Protein AF-A0A973CQM6-F1 (afdb_monomer)

Structure (mmCIF, N/CA/C/O backbone):
data_AF-A0A973CQM6-F1
#
_entry.id   AF-A0A973CQM6-F1
#
loop_
_atom_site.group_PDB
_atom_site.id
_atom_site.type_symbol
_atom_site.label_atom_id
_atom_site.label_alt_id
_atom_site.label_comp_id
_atom_site.label_asym_id
_atom_site.label_entity_id
_atom_site.label_seq_id
_atom_site.pdbx_PDB_ins_code
_atom_site.Cartn_x
_atom_site.Cartn_y
_atom_site.Cartn_z
_atom_site.occupancy
_atom_site.B_iso_or_equiv
_atom_site.auth_seq_id
_atom_site.auth_comp_id
_atom_site.auth_asym_id
_atom_site.auth_atom_id
_atom_site.pdbx_PDB_model_num
ATOM 1 N N . MET A 1 1 ? 53.708 -6.508 -45.800 1.00 63.03 1 MET A N 1
ATOM 2 C CA . MET A 1 1 ? 52.534 -7.032 -45.066 1.00 63.03 1 MET A CA 1
ATOM 3 C C . MET A 1 1 ? 51.939 -5.902 -44.240 1.00 63.03 1 MET A C 1
ATOM 5 O O . MET A 1 1 ? 52.503 -5.554 -43.211 1.00 63.03 1 MET A O 1
ATOM 9 N N . ALA A 1 2 ? 50.870 -5.268 -44.721 1.00 62.50 2 ALA A N 1
ATOM 10 C CA . ALA A 1 2 ? 50.185 -4.214 -43.976 1.00 62.50 2 ALA A CA 1
ATOM 11 C C . ALA A 1 2 ? 49.278 -4.856 -42.915 1.00 62.50 2 ALA A C 1
ATOM 13 O O . ALA A 1 2 ? 48.431 -5.688 -43.243 1.00 62.50 2 ALA A O 1
ATOM 14 N N . LYS A 1 3 ? 49.477 -4.505 -41.640 1.00 67.31 3 LYS A N 1
ATOM 15 C CA . LYS A 1 3 ? 48.571 -4.900 -40.556 1.00 67.31 3 LYS A CA 1
ATOM 16 C C . LYS A 1 3 ? 47.253 -4.155 -40.760 1.00 67.31 3 LYS A C 1
ATOM 18 O O . LYS A 1 3 ? 47.208 -2.941 -40.595 1.00 67.31 3 LYS A O 1
ATOM 23 N N . LYS A 1 4 ? 46.199 -4.881 -41.137 1.00 69.94 4 LYS A N 1
ATOM 24 C CA . LYS A 1 4 ? 44.822 -4.376 -41.162 1.00 69.94 4 LYS A CA 1
ATOM 25 C C . LYS A 1 4 ? 44.478 -3.927 -39.735 1.00 69.94 4 LYS A C 1
ATOM 27 O O . LYS A 1 4 ? 44.428 -4.764 -38.833 1.00 69.94 4 LYS A O 1
ATOM 32 N N . GLY A 1 5 ? 44.348 -2.619 -39.516 1.00 71.94 5 GLY A N 1
ATOM 33 C CA . GLY A 1 5 ? 43.909 -2.073 -38.234 1.00 71.94 5 GLY A CA 1
ATOM 34 C C . GLY A 1 5 ? 42.510 -2.599 -37.934 1.00 71.94 5 GLY A C 1
ATOM 35 O O . GLY A 1 5 ? 41.630 -2.508 -38.784 1.00 71.94 5 GLY A O 1
ATOM 36 N N . LYS A 1 6 ? 42.319 -3.220 -36.767 1.00 72.25 6 LYS A N 1
ATOM 37 C CA . LYS A 1 6 ? 40.978 -3.551 -36.286 1.00 72.25 6 LYS A CA 1
ATOM 38 C C . LYS A 1 6 ? 40.288 -2.228 -35.974 1.00 72.25 6 LYS A C 1
ATOM 40 O O . LYS A 1 6 ? 40.696 -1.560 -35.031 1.00 72.25 6 LYS A O 1
ATOM 45 N N . GLU A 1 7 ? 39.283 -1.856 -36.757 1.00 69.75 7 GLU A N 1
ATOM 46 C CA . GLU A 1 7 ? 38.326 -0.839 -36.329 1.00 69.75 7 GLU A CA 1
ATOM 47 C C . GLU A 1 7 ? 37.657 -1.345 -35.049 1.00 69.75 7 GLU A C 1
ATOM 49 O O . GLU A 1 7 ? 36.943 -2.353 -35.051 1.00 69.75 7 GLU A O 1
ATOM 54 N N . GLU A 1 8 ? 37.957 -0.699 -33.925 1.00 69.00 8 GLU A N 1
ATOM 55 C CA . GLU A 1 8 ? 37.232 -0.939 -32.687 1.00 69.00 8 GLU A CA 1
ATOM 56 C C . GLU A 1 8 ? 35.796 -0.453 -32.877 1.00 69.00 8 GLU A C 1
ATOM 58 O O . GLU A 1 8 ? 35.560 0.734 -33.106 1.00 69.00 8 GLU A O 1
ATOM 63 N N . LYS A 1 9 ? 34.839 -1.385 -32.769 1.00 64.31 9 LYS A N 1
ATOM 64 C CA . LYS A 1 9 ? 33.399 -1.111 -32.700 1.00 64.31 9 LYS A CA 1
ATOM 65 C C . LYS A 1 9 ? 33.109 -0.253 -31.466 1.00 64.31 9 LYS A C 1
ATOM 67 O O . LYS A 1 9 ? 32.752 -0.763 -30.406 1.00 64.31 9 LYS A O 1
ATOM 72 N N . THR A 1 10 ? 33.315 1.047 -31.584 1.00 68.31 10 THR A N 1
ATOM 73 C CA . THR A 1 10 ? 33.100 2.013 -30.514 1.00 68.31 10 THR A CA 1
ATOM 74 C C . THR A 1 10 ? 31.783 2.730 -30.769 1.00 68.31 10 THR A C 1
ATOM 76 O O . THR A 1 10 ? 3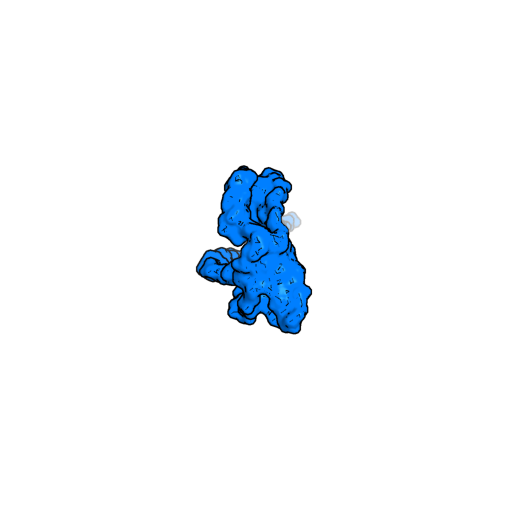1.616 3.405 -31.775 1.00 68.31 10 THR A O 1
ATOM 79 N N . GLY A 1 11 ? 30.828 2.577 -29.849 1.00 68.31 11 GLY A N 1
ATOM 80 C CA . GLY A 1 11 ? 29.791 3.596 -29.673 1.00 68.31 11 GLY A CA 1
ATOM 81 C C . GLY A 1 11 ? 28.426 3.112 -29.203 1.00 68.31 11 GLY A C 1
ATOM 82 O O . GLY A 1 11 ? 27.856 3.722 -28.304 1.00 68.31 11 GLY A O 1
ATOM 83 N N . GLU A 1 12 ? 27.886 2.030 -29.765 1.00 82.50 12 GLU A N 1
ATOM 84 C CA . GLU A 1 12 ? 26.425 1.835 -29.680 1.00 82.50 12 GLU A CA 1
ATOM 85 C C . GLU A 1 12 ? 25.958 0.877 -28.582 1.00 82.50 12 GLU A C 1
ATOM 87 O O . GLU A 1 12 ? 24.916 1.089 -27.958 1.00 82.50 12 GLU A O 1
ATOM 92 N N . TRP A 1 13 ? 26.761 -0.144 -28.277 1.00 88.81 13 TRP A N 1
ATOM 93 C CA . TRP A 1 13 ? 26.462 -1.090 -27.201 1.00 88.81 13 TRP A CA 1
ATOM 94 C C . TRP A 1 13 ? 26.251 -0.415 -25.829 1.00 88.81 13 TRP A C 1
ATOM 96 O O . TRP A 1 13 ? 25.285 -0.766 -25.145 1.00 88.81 13 TRP A O 1
ATOM 106 N N . PRO A 1 14 ? 27.055 0.592 -25.420 1.00 92.25 14 PRO A N 1
ATOM 107 C CA . PRO A 1 14 ? 26.818 1.307 -24.167 1.00 92.25 14 PRO A CA 1
ATOM 108 C C . PRO A 1 14 ? 25.459 2.018 -24.115 1.00 92.25 14 PRO A C 1
ATOM 110 O O . PRO A 1 14 ? 24.811 2.006 -23.071 1.00 92.25 14 PRO A O 1
ATOM 113 N N . ILE A 1 15 ? 24.997 2.596 -25.231 1.00 92.50 15 ILE A N 1
ATOM 114 C CA . ILE A 1 15 ? 23.706 3.303 -25.309 1.00 92.50 15 ILE A CA 1
ATOM 115 C C . ILE A 1 15 ? 22.548 2.309 -25.181 1.00 92.50 15 ILE A C 1
ATOM 117 O O . ILE A 1 15 ? 21.593 2.562 -24.445 1.00 92.50 15 ILE A O 1
ATOM 121 N N . MET A 1 16 ? 22.649 1.153 -25.843 1.00 94.19 16 MET A N 1
ATOM 122 C CA . MET A 1 16 ? 21.663 0.080 -25.703 1.00 94.19 16 MET A CA 1
ATOM 123 C C . MET A 1 16 ? 21.585 -0.430 -24.262 1.00 94.19 16 MET A C 1
ATOM 125 O O . MET A 1 16 ? 20.491 -0.540 -23.711 1.00 94.19 16 MET A O 1
ATOM 129 N N . LEU A 1 17 ? 22.729 -0.700 -23.625 1.00 95.25 17 LEU A N 1
ATOM 130 C CA . LEU A 1 17 ? 22.758 -1.129 -22.226 1.00 95.25 17 LEU A CA 1
ATOM 131 C C . LEU A 1 17 ? 22.150 -0.081 -21.292 1.00 95.25 17 LEU A C 1
ATOM 133 O O . LEU A 1 17 ? 21.365 -0.432 -20.413 1.00 95.25 17 LEU A O 1
ATOM 137 N N . LEU A 1 18 ? 22.467 1.197 -21.507 1.00 95.12 18 LEU A N 1
ATOM 138 C CA . LEU A 1 18 ? 21.896 2.294 -20.735 1.00 95.12 18 LEU A CA 1
ATOM 139 C C . LEU A 1 18 ? 20.368 2.327 -20.873 1.00 95.12 18 LEU A C 1
ATOM 141 O O . LEU A 1 18 ? 19.664 2.313 -19.867 1.00 95.12 18 LEU A O 1
ATOM 145 N N . GLY A 1 19 ? 19.844 2.29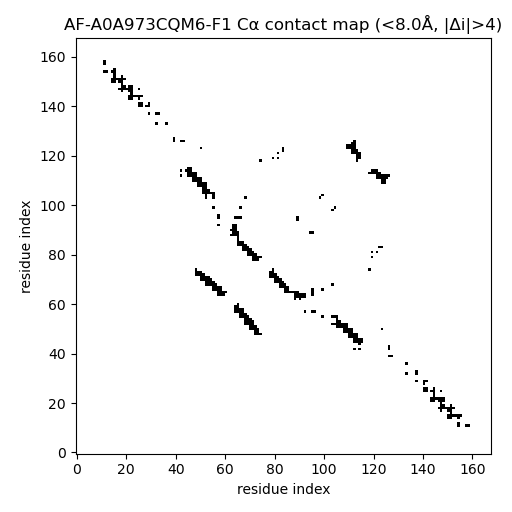3 -22.102 1.00 95.69 19 GLY A N 1
ATOM 146 C CA . GLY A 1 19 ? 18.400 2.262 -22.346 1.00 95.69 19 GLY A CA 1
ATOM 147 C C . GLY A 1 19 ? 17.713 1.064 -21.684 1.00 95.69 19 GLY A C 1
ATOM 148 O O . GLY A 1 19 ? 16.667 1.218 -21.054 1.00 95.69 19 GLY A O 1
ATOM 149 N N . LEU A 1 20 ? 18.335 -0.118 -21.751 1.00 96.62 20 LEU A N 1
ATOM 150 C CA . LEU A 1 20 ? 17.814 -1.335 -21.128 1.00 96.62 20 LEU A CA 1
ATOM 151 C C . LEU A 1 20 ? 17.746 -1.224 -19.598 1.00 96.62 20 LEU A C 1
ATOM 153 O O . LEU A 1 20 ? 16.740 -1.612 -19.005 1.00 96.62 20 LEU A O 1
ATOM 157 N N . ILE A 1 21 ? 18.777 -0.665 -18.956 1.00 96.44 21 ILE A N 1
ATOM 158 C CA . ILE A 1 21 ? 18.788 -0.439 -17.502 1.00 96.44 21 ILE A CA 1
ATOM 159 C C . ILE A 1 21 ? 17.644 0.495 -17.104 1.00 96.44 21 ILE A C 1
ATOM 161 O O . ILE A 1 21 ? 16.895 0.190 -16.176 1.00 96.44 21 ILE A O 1
ATOM 165 N N . PHE A 1 22 ? 17.463 1.606 -17.817 1.00 95.12 22 PHE A N 1
ATOM 166 C CA . PHE A 1 22 ? 16.384 2.561 -17.541 1.00 95.12 22 PHE A CA 1
ATOM 167 C C . PHE A 1 22 ? 15.003 1.929 -17.742 1.00 95.12 22 PHE A C 1
ATOM 169 O O . PHE A 1 22 ? 14.102 2.133 -16.932 1.00 95.12 22 PHE A O 1
ATOM 176 N N . PHE A 1 23 ? 14.848 1.111 -18.783 1.00 97.00 23 PHE A N 1
ATOM 177 C CA . PHE A 1 23 ? 13.603 0.400 -19.045 1.00 97.00 23 PHE A CA 1
ATOM 178 C C . PHE A 1 23 ? 13.267 -0.611 -17.940 1.00 97.00 23 PHE A C 1
ATOM 180 O O . PHE A 1 23 ? 12.157 -0.591 -17.416 1.00 97.00 23 PHE A O 1
ATOM 187 N N . ILE A 1 24 ? 14.224 -1.455 -17.535 1.00 96.75 24 ILE A N 1
ATOM 188 C CA . ILE A 1 24 ? 14.014 -2.460 -16.477 1.00 96.75 24 ILE A CA 1
ATOM 189 C C . ILE A 1 24 ? 13.746 -1.785 -15.126 1.00 96.75 24 ILE A C 1
ATOM 191 O O . ILE A 1 24 ? 12.828 -2.173 -14.403 1.00 96.75 24 ILE A O 1
ATOM 195 N N . THR A 1 25 ? 14.520 -0.753 -14.789 1.00 96.25 25 THR A N 1
ATOM 196 C CA . THR A 1 25 ? 14.328 -0.002 -13.539 1.00 96.25 25 THR A CA 1
ATOM 197 C C . THR A 1 25 ? 13.032 0.802 -13.525 1.00 96.25 25 THR A C 1
ATOM 199 O O . THR A 1 25 ? 12.534 1.090 -12.445 1.00 96.25 25 THR A O 1
ATOM 202 N N . GLY A 1 26 ? 12.459 1.127 -14.687 1.00 96.44 26 GLY A N 1
ATOM 203 C CA . GLY A 1 26 ? 11.143 1.753 -14.801 1.00 96.44 26 GLY A CA 1
ATOM 204 C C . GLY A 1 26 ? 9.976 0.760 -14.760 1.00 96.44 26 GLY A C 1
ATOM 205 O O . GLY A 1 26 ? 8.997 0.989 -14.053 1.00 96.44 26 GLY A O 1
ATOM 206 N N . ILE A 1 27 ? 10.073 -0.370 -15.468 1.00 97.38 27 ILE A N 1
ATOM 207 C CA . ILE A 1 27 ? 8.938 -1.292 -15.638 1.00 97.38 27 ILE A CA 1
ATOM 208 C C . ILE A 1 27 ? 8.557 -2.023 -14.347 1.00 97.38 27 ILE A C 1
ATOM 210 O O . ILE A 1 27 ? 7.375 -2.248 -14.100 1.00 97.38 27 ILE A O 1
ATOM 214 N N . VAL A 1 28 ? 9.537 -2.367 -13.504 1.00 95.62 28 VAL A N 1
ATOM 215 C CA . VAL A 1 28 ? 9.286 -3.036 -12.219 1.00 95.62 28 VAL A CA 1
ATOM 216 C C . VAL A 1 28 ? 8.445 -2.154 -11.284 1.00 95.62 28 VAL A C 1
ATOM 218 O O . VAL A 1 28 ? 7.355 -2.588 -10.911 1.00 95.62 28 VAL A O 1
ATOM 221 N N . PRO A 1 29 ? 8.860 -0.922 -10.922 1.00 95.50 29 PRO A N 1
ATOM 222 C CA . PRO A 1 29 ? 8.036 -0.051 -10.085 1.00 95.50 29 PRO A CA 1
ATOM 223 C C . PRO A 1 29 ? 6.727 0.355 -10.768 1.00 95.50 29 PRO A C 1
ATOM 225 O O . PRO A 1 29 ? 5.727 0.525 -10.076 1.00 95.50 29 PRO A O 1
ATOM 228 N N . LEU A 1 30 ? 6.688 0.449 -12.104 1.00 95.75 30 LEU A N 1
ATOM 229 C CA . LEU A 1 30 ? 5.438 0.693 -12.826 1.00 95.75 30 LEU A CA 1
ATOM 230 C C . LEU A 1 30 ? 4.427 -0.436 -12.596 1.00 95.75 30 LEU A C 1
ATOM 232 O O . LEU A 1 30 ? 3.260 -0.161 -12.339 1.00 95.75 30 LEU A O 1
ATOM 236 N N . ALA A 1 31 ? 4.865 -1.696 -12.651 1.00 95.19 31 ALA A N 1
ATOM 237 C CA 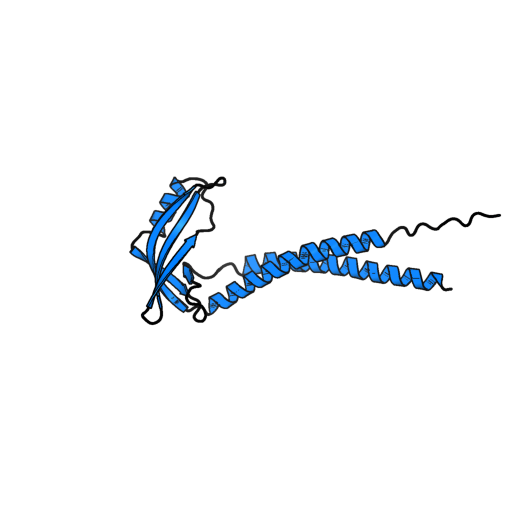. ALA A 1 31 ? 4.001 -2.843 -12.386 1.00 95.19 31 ALA A CA 1
ATOM 238 C C . ALA A 1 31 ? 3.465 -2.832 -10.944 1.00 95.19 31 ALA A C 1
ATOM 240 O O . ALA A 1 31 ? 2.275 -3.065 -10.743 1.00 95.19 31 ALA A O 1
ATOM 241 N N . TYR A 1 32 ? 4.307 -2.502 -9.957 1.00 93.75 32 TYR A N 1
ATOM 242 C CA . TYR A 1 32 ? 3.866 -2.329 -8.567 1.00 93.75 32 TYR A CA 1
ATOM 243 C C . TYR A 1 32 ? 2.819 -1.219 -8.426 1.00 93.75 32 TYR A C 1
ATOM 245 O O . TYR A 1 32 ? 1.760 -1.460 -7.853 1.00 93.75 32 TYR A O 1
ATOM 253 N N . ALA A 1 33 ? 3.061 -0.046 -9.015 1.00 91.50 33 ALA A N 1
ATOM 254 C CA . ALA A 1 33 ? 2.112 1.065 -8.980 1.00 91.50 33 ALA A CA 1
ATOM 255 C C . ALA A 1 33 ? 0.769 0.702 -9.641 1.00 91.50 33 ALA A C 1
ATOM 257 O O . ALA A 1 33 ? -0.294 1.024 -9.118 1.00 91.50 33 ALA A O 1
ATOM 258 N N . VAL A 1 34 ? 0.794 -0.025 -10.764 1.00 91.38 34 VAL A N 1
ATOM 259 C CA . VAL A 1 34 ? -0.429 -0.510 -11.424 1.00 91.38 34 VAL A CA 1
ATOM 260 C C . VAL A 1 34 ? -1.196 -1.488 -10.533 1.00 91.38 34 VAL A C 1
ATOM 262 O O . VAL A 1 34 ? -2.423 -1.410 -10.480 1.00 91.38 34 VAL A O 1
ATOM 265 N N . MET A 1 35 ? -0.507 -2.377 -9.810 1.00 90.62 35 MET A N 1
ATOM 266 C CA . MET A 1 35 ? -1.157 -3.278 -8.852 1.00 90.62 35 MET A CA 1
ATOM 267 C C . MET A 1 35 ? -1.814 -2.510 -7.697 1.00 90.62 35 MET A C 1
ATOM 269 O O . MET A 1 35 ? -2.953 -2.813 -7.357 1.00 90.62 35 MET A O 1
ATOM 273 N N . GLU A 1 36 ? -1.157 -1.488 -7.143 1.00 87.50 36 GLU A N 1
ATOM 274 C CA . GLU A 1 36 ? -1.736 -0.632 -6.090 1.00 87.50 36 GLU A CA 1
ATOM 275 C C . GLU A 1 36 ? -2.950 0.173 -6.575 1.00 87.50 36 GLU A C 1
ATOM 277 O O . GLU A 1 36 ? -3.951 0.319 -5.868 1.00 87.50 36 GLU A O 1
ATOM 282 N N . ILE A 1 37 ? -2.894 0.684 -7.807 1.00 87.75 37 ILE A N 1
ATOM 283 C CA . ILE A 1 37 ? -4.039 1.348 -8.437 1.00 87.75 37 ILE A CA 1
ATOM 284 C C . ILE A 1 37 ? -5.193 0.358 -8.578 1.00 87.75 37 ILE A C 1
ATOM 286 O O . ILE A 1 37 ? -6.335 0.687 -8.255 1.00 87.75 37 ILE A O 1
ATOM 290 N N . TYR A 1 38 ? -4.904 -0.852 -9.053 1.00 88.62 38 TYR A N 1
ATOM 291 C CA . TYR A 1 38 ? -5.906 -1.888 -9.256 1.00 88.62 38 TYR A CA 1
ATOM 292 C C . TYR A 1 38 ? -6.602 -2.273 -7.943 1.00 88.62 38 TYR A C 1
ATOM 294 O O . TYR A 1 38 ? -7.832 -2.248 -7.887 1.00 88.62 38 TYR A O 1
ATOM 302 N N . THR A 1 39 ? -5.849 -2.526 -6.867 1.00 84.19 39 THR A N 1
ATOM 303 C CA . THR A 1 39 ? -6.432 -2.824 -5.547 1.00 84.19 39 THR A CA 1
ATOM 304 C C . THR A 1 39 ? -7.270 -1.655 -5.027 1.00 84.19 39 THR A C 1
ATOM 306 O O . THR A 1 39 ? -8.381 -1.860 -4.541 1.00 84.19 39 THR A O 1
ATOM 309 N N . SER A 1 40 ? -6.814 -0.416 -5.227 1.00 84.19 40 SER A N 1
ATOM 310 C CA . SER A 1 40 ? -7.577 0.788 -4.867 1.00 84.19 40 SER A CA 1
ATOM 311 C C . SER A 1 40 ? -8.889 0.918 -5.654 1.00 84.19 40 SER A C 1
ATOM 313 O O . SER A 1 40 ? -9.901 1.380 -5.121 1.00 84.19 40 SER A O 1
ATOM 315 N N . PHE A 1 41 ? -8.911 0.512 -6.927 1.00 86.31 41 PHE A N 1
ATOM 316 C CA . PHE A 1 41 ? -10.137 0.464 -7.727 1.00 86.31 41 PHE A CA 1
ATOM 317 C C . PHE A 1 41 ? -11.090 -0.639 -7.263 1.00 86.31 41 PHE A C 1
ATOM 319 O O . PHE A 1 41 ? -12.301 -0.407 -7.210 1.00 86.31 41 PHE A O 1
ATOM 326 N N . GLU A 1 42 ? -10.575 -1.812 -6.896 1.00 87.44 42 GLU A N 1
ATOM 327 C CA . GLU A 1 42 ? -11.396 -2.886 -6.329 1.00 87.44 42 GLU A CA 1
ATOM 328 C C . GLU A 1 42 ? -12.052 -2.458 -5.013 1.00 87.44 42 GLU A C 1
ATOM 330 O O . GLU A 1 42 ? -13.251 -2.688 -4.830 1.00 87.44 42 GLU A O 1
ATOM 335 N N . MET A 1 43 ? -11.323 -1.730 -4.160 1.00 87.25 43 MET A N 1
ATOM 33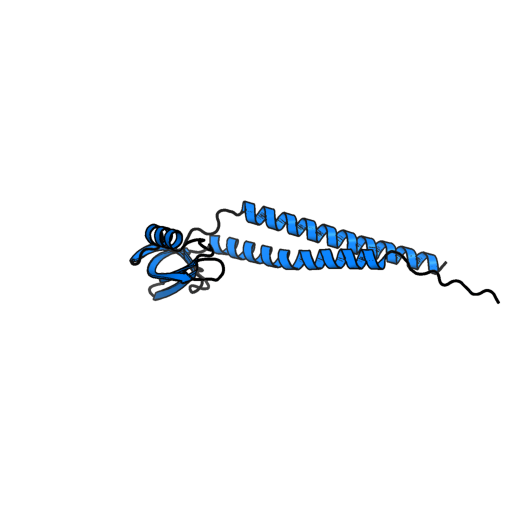6 C CA . MET A 1 43 ? -11.840 -1.195 -2.895 1.00 87.25 43 MET A CA 1
ATOM 337 C C . MET A 1 43 ? -13.053 -0.271 -3.059 1.00 87.25 43 MET A C 1
ATOM 339 O O . MET A 1 43 ? -13.865 -0.153 -2.144 1.00 87.25 43 MET A O 1
ATOM 343 N N . ARG A 1 44 ? -13.255 0.348 -4.232 1.00 87.19 44 ARG A N 1
ATOM 344 C CA . ARG A 1 44 ? -14.456 1.168 -4.497 1.00 87.19 44 ARG A CA 1
ATOM 345 C C . ARG A 1 44 ? -15.751 0.359 -4.489 1.00 87.19 44 ARG A C 1
ATOM 347 O O . ARG A 1 44 ? -16.818 0.925 -4.273 1.00 87.19 44 ARG A O 1
ATOM 354 N N . HIS A 1 45 ? -15.658 -0.943 -4.741 1.00 90.31 45 HIS A N 1
ATOM 355 C CA . HIS A 1 45 ? -16.795 -1.862 -4.749 1.00 90.31 45 HIS A CA 1
ATOM 356 C C . HIS A 1 45 ? -16.942 -2.614 -3.425 1.00 90.31 45 HIS A C 1
ATOM 358 O O . HIS A 1 45 ? -17.854 -3.430 -3.277 1.00 90.31 45 HIS A O 1
ATOM 364 N N . TRP A 1 46 ? -16.043 -2.37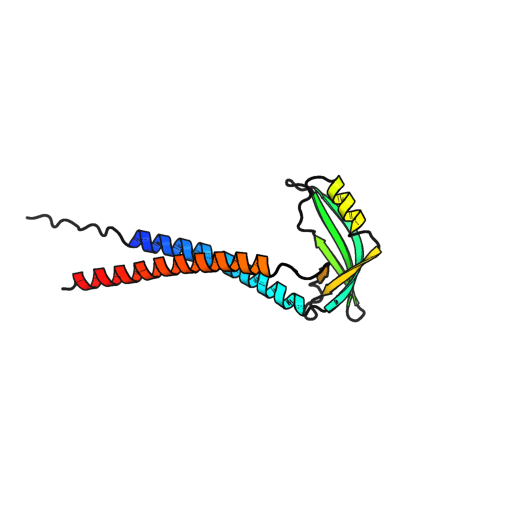2 -2.468 1.00 93.81 46 TRP A N 1
ATOM 365 C CA . TRP A 1 46 ? -16.110 -3.017 -1.170 1.00 93.81 46 TRP A CA 1
ATOM 366 C C . TRP A 1 46 ? -17.328 -2.535 -0.400 1.00 93.81 46 TRP A C 1
ATOM 368 O O . TRP A 1 46 ? -17.725 -1.367 -0.451 1.00 93.81 46 TRP A O 1
ATOM 378 N N . GLN A 1 47 ? -17.944 -3.468 0.314 1.00 94.44 47 GLN A N 1
ATOM 379 C CA . GLN A 1 47 ? -19.136 -3.157 1.080 1.00 94.44 47 GLN A CA 1
ATOM 380 C C . GLN A 1 47 ? -18.742 -2.558 2.417 1.00 94.44 47 GLN A C 1
ATOM 382 O O . GLN A 1 47 ? -17.815 -3.020 3.078 1.00 94.44 47 GLN A O 1
ATOM 387 N N . ARG A 1 48 ? -19.471 -1.522 2.820 1.00 95.19 48 ARG A N 1
ATOM 388 C CA . ARG A 1 48 ? -19.304 -0.914 4.132 1.00 95.19 48 ARG A CA 1
ATOM 389 C C . ARG A 1 48 ? -19.943 -1.807 5.198 1.00 95.19 48 ARG A C 1
ATOM 391 O O . ARG A 1 48 ? -21.106 -2.182 5.058 1.00 95.19 48 ARG A O 1
ATOM 398 N N . ALA A 1 49 ? -19.215 -2.075 6.274 1.00 96.06 49 ALA A N 1
ATOM 399 C CA . ALA A 1 49 ? -19.719 -2.721 7.479 1.00 96.06 49 ALA A CA 1
ATOM 400 C C . ALA A 1 49 ? -19.261 -1.966 8.734 1.00 96.06 49 ALA A C 1
ATOM 402 O O . ALA A 1 49 ? -18.364 -1.120 8.684 1.00 96.06 49 ALA A O 1
ATOM 403 N N . ASP A 1 50 ? -19.903 -2.266 9.860 1.00 96.81 50 ASP A N 1
ATOM 404 C CA . ASP A 1 50 ? -19.492 -1.751 11.161 1.00 96.81 50 ASP A CA 1
ATOM 405 C C . ASP A 1 50 ? -18.466 -2.707 11.782 1.00 96.81 50 ASP A C 1
ATOM 407 O O . ASP A 1 50 ? -18.736 -3.898 11.971 1.00 96.81 50 ASP A O 1
ATOM 411 N N . ALA A 1 51 ? -17.301 -2.165 12.118 1.00 97.62 51 ALA A N 1
ATOM 412 C CA . ALA A 1 51 ? -16.263 -2.823 12.894 1.00 97.62 51 ALA A CA 1
ATOM 413 C C . ALA A 1 51 ? -16.230 -2.272 14.322 1.00 97.62 51 ALA A C 1
ATOM 415 O O . ALA A 1 51 ? -16.536 -1.103 14.552 1.00 97.62 51 ALA A O 1
ATOM 416 N N . VAL A 1 52 ? -15.828 -3.104 15.277 1.00 97.94 52 VAL A N 1
ATOM 417 C CA . VAL A 1 52 ? -15.617 -2.736 16.679 1.00 97.94 52 VAL A CA 1
ATOM 418 C C . VAL A 1 52 ? -14.166 -3.015 17.036 1.00 97.94 52 VAL A C 1
ATOM 420 O O . VAL A 1 52 ? -13.699 -4.141 16.869 1.00 97.94 52 VAL A O 1
ATOM 423 N N . ILE A 1 53 ? -13.452 -2.008 17.537 1.00 98.00 53 ILE A N 1
ATOM 424 C CA . ILE A 1 53 ? -12.082 -2.197 18.027 1.00 98.00 53 ILE A CA 1
ATOM 425 C C . ILE A 1 53 ? -12.108 -3.084 19.277 1.00 98.00 53 ILE A C 1
ATOM 427 O O . ILE A 1 53 ? -12.798 -2.780 20.248 1.00 98.00 53 ILE A O 1
ATOM 431 N N . ILE A 1 54 ? -11.347 -4.176 19.257 1.00 98.00 54 ILE A N 1
ATOM 432 C CA . ILE A 1 54 ? -11.198 -5.112 20.380 1.00 98.00 54 ILE A CA 1
ATOM 433 C C . ILE A 1 54 ? -10.022 -4.679 21.250 1.00 98.00 54 ILE A C 1
ATOM 435 O O . ILE A 1 54 ? -10.139 -4.570 22.468 1.00 98.00 54 ILE A O 1
ATOM 439 N N . SER A 1 55 ? -8.874 -4.460 20.616 1.00 97.69 55 SER A N 1
ATOM 440 C CA . SER A 1 55 ? -7.614 -4.163 21.284 1.00 97.69 55 SER A CA 1
ATOM 441 C C . SER A 1 55 ? -6.849 -3.135 20.460 1.00 97.69 55 SER A C 1
ATOM 443 O O . SER A 1 55 ? -6.979 -3.085 19.236 1.00 97.69 55 SER A O 1
ATOM 445 N N . SER A 1 56 ? -6.045 -2.314 21.122 1.00 96.81 56 SER A N 1
ATOM 446 C CA . SER A 1 56 ? -5.100 -1.440 20.446 1.00 96.81 56 SER A CA 1
ATOM 447 C C . SER A 1 56 ? -3.817 -1.306 21.260 1.00 96.81 56 SER A C 1
ATOM 449 O O . SER A 1 56 ? -3.848 -1.232 22.489 1.00 96.81 56 SER A O 1
ATOM 451 N N . ASP A 1 57 ? -2.677 -1.344 20.576 1.00 97.19 57 ASP A N 1
ATOM 452 C CA . ASP A 1 57 ? -1.347 -1.365 21.178 1.00 97.19 57 ASP A CA 1
ATOM 453 C C . ASP A 1 57 ? -0.359 -0.510 20.370 1.00 97.19 57 ASP A C 1
ATOM 455 O O . ASP A 1 57 ? -0.533 -0.242 19.179 1.00 97.19 57 ASP A O 1
ATOM 459 N N . ILE A 1 58 ? 0.707 -0.068 21.036 1.00 97.50 58 ILE A N 1
ATOM 460 C CA . ILE A 1 58 ? 1.773 0.740 20.448 1.00 97.50 58 ILE A CA 1
ATOM 461 C C . ILE A 1 58 ? 3.065 -0.063 20.503 1.00 97.50 58 ILE A C 1
ATOM 463 O O . ILE A 1 58 ? 3.665 -0.260 21.564 1.00 97.50 58 ILE A O 1
ATOM 467 N N . LYS A 1 59 ? 3.549 -0.483 19.336 1.00 97.25 59 LYS A N 1
ATOM 468 C CA . LYS A 1 59 ? 4.817 -1.198 19.199 1.00 97.25 59 LYS A CA 1
ATOM 469 C C . LYS A 1 59 ? 5.954 -0.221 18.928 1.00 97.25 59 LYS A C 1
ATOM 471 O O . LYS A 1 59 ? 5.869 0.646 18.062 1.00 97.25 59 LYS A O 1
ATOM 476 N N . ARG A 1 60 ? 7.067 -0.379 19.646 1.00 96.81 60 ARG A N 1
ATOM 477 C CA . ARG A 1 60 ? 8.300 0.374 19.380 1.00 96.81 60 ARG A CA 1
ATOM 478 C C . ARG A 1 60 ? 9.043 -0.230 18.184 1.00 96.81 60 ARG A C 1
ATOM 480 O O . ARG A 1 60 ? 9.220 -1.444 18.120 1.00 96.81 60 ARG A O 1
ATOM 487 N N . LYS A 1 61 ? 9.539 0.624 17.291 1.00 95.44 61 LYS A N 1
ATOM 488 C CA . LYS A 1 61 ? 10.399 0.295 16.147 1.00 95.44 61 LYS A CA 1
ATOM 489 C C . LYS A 1 61 ? 11.702 1.107 16.187 1.00 95.44 61 LYS A C 1
ATOM 491 O O . LYS A 1 61 ? 11.777 2.096 16.915 1.00 95.44 61 LYS A O 1
ATOM 496 N N . PRO A 1 62 ? 12.730 0.739 15.398 1.00 95.38 62 PRO A N 1
ATOM 497 C CA . PRO A 1 62 ? 13.938 1.556 15.265 1.00 95.38 62 PRO A CA 1
ATOM 498 C C . PRO A 1 62 ? 13.663 2.980 14.755 1.00 95.38 62 PRO A C 1
ATOM 500 O O . PRO A 1 62 ? 14.318 3.915 15.202 1.00 95.38 62 PRO A O 1
ATOM 503 N N . SER A 1 63 ? 12.681 3.146 13.862 1.00 93.69 63 SER A N 1
ATOM 504 C CA . SER A 1 63 ? 12.285 4.433 13.267 1.00 93.69 63 SER A CA 1
ATOM 505 C C . SER A 1 63 ? 11.316 5.259 14.123 1.00 93.69 63 SER A C 1
ATOM 507 O O . SER A 1 63 ? 11.114 6.435 13.833 1.00 93.69 63 SER A O 1
ATOM 509 N N . GLY A 1 64 ? 10.726 4.686 15.180 1.00 95.25 64 GLY A N 1
ATOM 510 C CA . GLY A 1 64 ? 9.695 5.358 15.971 1.00 95.25 64 GLY A CA 1
ATOM 511 C C . GLY A 1 64 ? 8.740 4.394 16.671 1.00 95.25 64 GLY A C 1
ATOM 512 O O . GLY A 1 64 ? 9.153 3.404 17.278 1.00 95.25 64 GLY A O 1
ATOM 513 N N . PHE A 1 65 ? 7.449 4.695 16.608 1.00 95.88 65 PHE A N 1
ATOM 514 C CA . PHE A 1 65 ? 6.370 3.896 17.181 1.00 95.88 65 PHE A CA 1
ATOM 515 C C . PHE A 1 65 ? 5.328 3.600 16.102 1.00 95.88 65 PHE A C 1
ATOM 517 O O . PHE A 1 65 ? 4.985 4.495 15.340 1.00 95.88 65 PHE A O 1
ATOM 524 N N . LYS A 1 66 ? 4.821 2.365 16.056 1.00 96.44 66 LYS A N 1
ATOM 525 C CA . LYS A 1 66 ? 3.724 1.945 15.174 1.00 96.44 66 LYS A CA 1
ATOM 526 C C . LYS A 1 66 ? 2.509 1.580 16.018 1.00 96.44 66 LYS A C 1
ATOM 528 O O . LYS A 1 66 ? 2.659 0.961 17.074 1.00 96.44 66 LYS A O 1
ATOM 533 N N . ILE A 1 67 ? 1.328 1.960 15.552 1.00 96.38 67 ILE A N 1
ATOM 534 C CA . ILE A 1 67 ? 0.060 1.568 16.163 1.00 96.38 67 ILE A CA 1
ATOM 535 C C . ILE A 1 67 ? -0.422 0.279 15.494 1.00 96.38 67 ILE A C 1
ATOM 537 O O . ILE A 1 67 ? -0.418 0.165 14.267 1.00 96.38 67 ILE A O 1
ATOM 541 N N . GLU A 1 68 ? -0.829 -0.692 16.302 1.00 96.75 68 GLU A N 1
ATOM 542 C CA . GLU A 1 68 ? -1.457 -1.933 15.852 1.00 96.75 68 GLU A CA 1
ATOM 543 C C . GLU A 1 68 ? -2.764 -2.128 16.624 1.00 96.75 68 GLU A C 1
ATOM 545 O O . GLU A 1 68 ? -2.840 -1.804 17.809 1.00 96.75 68 GLU A O 1
ATOM 550 N N . PHE A 1 69 ? -3.806 -2.631 15.970 1.00 96.19 69 PHE A N 1
ATOM 551 C CA . PHE A 1 69 ? -5.091 -2.867 16.621 1.00 96.19 69 PHE A CA 1
ATOM 552 C C . PHE A 1 69 ? -5.827 -4.060 16.022 1.00 96.19 69 PHE A C 1
ATOM 554 O O . PHE A 1 69 ? -5.750 -4.333 14.821 1.00 96.19 69 PHE A O 1
ATOM 561 N N . ASP A 1 70 ? -6.565 -4.747 16.887 1.00 97.25 70 ASP A N 1
ATOM 562 C CA . ASP A 1 70 ? -7.460 -5.837 16.524 1.00 97.25 70 ASP A CA 1
ATOM 563 C C . ASP A 1 70 ? -8.897 -5.329 16.530 1.00 97.25 70 ASP A C 1
ATOM 565 O O . ASP A 1 70 ? -9.300 -4.555 17.403 1.00 97.25 70 ASP A O 1
ATOM 569 N N . TYR A 1 71 ? -9.700 -5.798 15.586 1.00 97.75 71 TYR A N 1
ATOM 570 C CA . TYR A 1 71 ? -11.105 -5.426 15.488 1.00 97.75 71 TYR A CA 1
ATOM 571 C C . TYR A 1 71 ? -11.960 -6.600 15.034 1.00 97.75 71 TYR A C 1
ATOM 573 O O . TYR A 1 71 ? -11.498 -7.483 14.307 1.00 97.75 71 TYR A O 1
ATOM 581 N N . SER A 1 72 ? -13.222 -6.603 15.460 1.00 97.81 72 SER A N 1
ATOM 582 C CA . SER A 1 72 ? -14.234 -7.542 14.988 1.00 97.81 72 SER A CA 1
ATOM 583 C C . SER A 1 72 ? -15.239 -6.860 14.079 1.00 97.81 72 SER A C 1
ATOM 585 O O . SER A 1 72 ? -15.499 -5.665 14.191 1.00 97.81 72 SER A O 1
ATOM 587 N N . TYR A 1 73 ? -15.823 -7.626 13.171 1.00 97.81 73 TYR A N 1
ATOM 588 C CA . TYR A 1 73 ? -16.913 -7.180 12.311 1.00 97.81 73 TYR A CA 1
ATOM 589 C C . TYR A 1 73 ? -17.818 -8.361 11.976 1.00 97.81 73 TYR A C 1
ATOM 591 O O . TYR A 1 73 ? -17.421 -9.524 12.065 1.00 97.81 73 TYR A O 1
ATOM 599 N N . LYS A 1 74 ? -19.056 -8.053 11.586 1.00 97.62 74 LYS A N 1
ATOM 600 C CA . LYS A 1 74 ? -20.043 -9.053 11.177 1.00 97.62 74 LYS A CA 1
ATOM 601 C C . LYS A 1 74 ? -20.220 -9.045 9.673 1.00 97.62 74 LYS A C 1
ATOM 603 O O . LYS A 1 74 ? -20.498 -8.004 9.084 1.00 97.62 74 LYS A O 1
ATOM 608 N N . TRP A 1 75 ? -20.155 -10.223 9.066 1.00 97.19 75 TRP A N 1
ATOM 609 C CA . TRP A 1 75 ? -20.439 -10.405 7.648 1.00 97.19 75 TRP A CA 1
ATOM 610 C C . TRP A 1 75 ? -21.315 -11.635 7.438 1.00 97.19 75 TRP A C 1
ATOM 612 O O . TRP A 1 75 ? -20.963 -12.743 7.837 1.00 97.19 75 TRP A O 1
ATOM 622 N N . LYS A 1 76 ? -22.498 -11.433 6.842 1.00 96.06 76 LYS A N 1
ATOM 623 C CA . LYS A 1 76 ? -23.502 -12.492 6.609 1.00 96.06 76 LYS A CA 1
ATOM 624 C C . LYS A 1 76 ? -23.834 -13.322 7.866 1.00 96.06 76 LYS A C 1
ATOM 626 O O . LYS A 1 76 ? -24.064 -14.523 7.782 1.00 96.06 76 LYS A O 1
ATOM 631 N N . GLY A 1 77 ? -23.863 -12.674 9.031 1.00 96.19 77 GLY A N 1
ATOM 632 C CA . GLY A 1 77 ? -24.189 -13.305 10.315 1.00 96.19 77 GLY A CA 1
ATOM 633 C C . GLY A 1 77 ? -23.031 -14.035 11.002 1.00 96.19 77 GLY A C 1
ATOM 634 O O . GLY A 1 77 ? -23.211 -14.469 12.135 1.00 96.19 77 GLY A O 1
ATOM 635 N N . ALA A 1 78 ? -21.860 -14.134 10.369 1.00 97.00 78 ALA A N 1
ATOM 636 C CA . ALA A 1 78 ? -20.647 -14.646 10.996 1.00 97.00 78 ALA A CA 1
ATOM 637 C C . ALA A 1 78 ? -19.800 -13.499 11.566 1.00 97.00 78 ALA A C 1
ATOM 639 O O . ALA A 1 78 ? -19.714 -12.421 10.970 1.00 97.00 78 ALA A O 1
ATOM 640 N N . ASP A 1 79 ? -19.191 -13.752 12.722 1.00 96.88 79 ASP A N 1
ATOM 641 C CA . ASP A 1 79 ? -18.223 -12.863 13.354 1.00 96.88 79 ASP A CA 1
ATOM 642 C C . ASP A 1 79 ? -16.824 -13.143 12.798 1.00 96.88 79 ASP A C 1
ATOM 644 O O . ASP A 1 79 ? -16.376 -14.290 12.750 1.00 96.88 79 ASP A O 1
ATOM 648 N N . PHE A 1 80 ? -16.133 -12.084 12.395 1.00 97.50 80 PHE A N 1
ATOM 649 C CA . PHE A 1 80 ? -14.757 -12.124 11.922 1.00 97.50 80 PHE A CA 1
ATOM 650 C C . PHE A 1 80 ? -13.891 -11.212 12.777 1.00 97.50 80 PHE A C 1
ATOM 652 O O . PHE A 1 80 ? -14.366 -10.214 13.319 1.00 97.50 80 PHE A O 1
ATOM 659 N N . THR A 1 81 ? -12.606 -11.541 12.859 1.00 97.06 81 THR A N 1
ATOM 660 C CA . THR A 1 81 ? -11.584 -10.723 13.512 1.00 97.06 81 THR A CA 1
ATOM 661 C C . THR A 1 81 ? -10.460 -10.449 12.533 1.00 97.06 81 THR A C 1
ATOM 663 O O . THR A 1 81 ? -10.049 -11.349 11.800 1.00 97.06 81 THR A O 1
ATOM 666 N N . SER A 1 82 ? -9.950 -9.226 12.536 1.00 97.06 82 SER A N 1
ATOM 667 C CA . SER A 1 82 ? -8.806 -8.831 11.722 1.00 97.06 82 SER A CA 1
ATOM 668 C C . SER A 1 82 ? -7.845 -7.970 12.534 1.00 97.06 82 SER A C 1
ATOM 670 O O . SER A 1 82 ? -8.191 -7.461 13.602 1.00 97.06 82 SER A O 1
ATOM 672 N N . HIS A 1 83 ? -6.630 -7.845 12.016 1.00 96.12 83 HIS A N 1
ATOM 673 C CA . HIS A 1 83 ? -5.534 -7.100 12.610 1.00 96.12 83 HIS A CA 1
ATOM 674 C C . HIS A 1 83 ? -5.048 -6.063 11.603 1.00 96.12 83 HIS A C 1
ATOM 676 O O . HIS A 1 83 ? -4.710 -6.412 10.470 1.00 96.12 83 HIS A O 1
ATOM 682 N N . GLN A 1 84 ? -4.989 -4.799 12.009 1.00 94.38 84 GLN A N 1
ATOM 683 C CA . GLN A 1 84 ? -4.500 -3.712 11.166 1.00 94.38 84 GLN A CA 1
ATOM 684 C C . GLN A 1 84 ? -3.337 -2.992 11.841 1.00 94.38 84 GLN A C 1
ATOM 686 O O . GLN A 1 84 ? -3.258 -2.866 13.064 1.00 94.38 84 GLN A O 1
ATOM 691 N N . LYS A 1 85 ? -2.406 -2.539 11.002 1.00 94.06 85 LYS A N 1
ATOM 692 C CA . LYS A 1 85 ? -1.228 -1.780 11.403 1.00 94.06 85 LYS A CA 1
ATOM 693 C C . LYS A 1 85 ? -1.301 -0.426 10.717 1.00 94.06 85 LYS A C 1
ATOM 695 O O . LYS A 1 85 ? -1.403 -0.391 9.497 1.00 94.06 85 LYS A O 1
ATOM 700 N N . GLU A 1 86 ? -1.216 0.653 11.480 1.00 91.25 86 GLU A N 1
ATOM 701 C CA . GLU A 1 86 ? -1.225 2.006 10.918 1.00 91.25 86 GLU A CA 1
ATOM 702 C C . GLU A 1 86 ? 0.132 2.302 10.287 1.00 91.25 86 GLU A C 1
ATOM 704 O O . GLU A 1 86 ? 1.138 2.192 10.980 1.00 9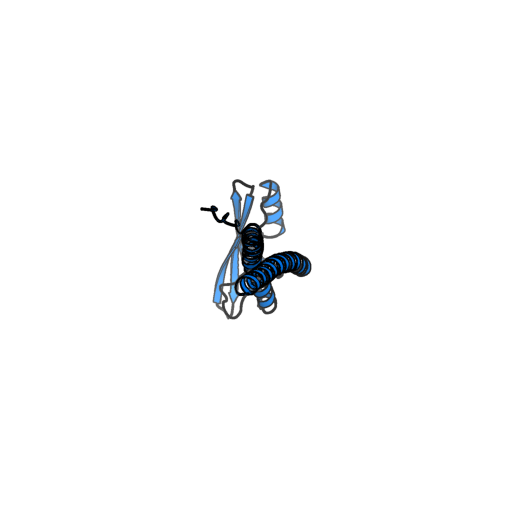1.25 86 GLU A O 1
ATOM 709 N N . ASP A 1 87 ? 0.195 2.640 9.001 1.00 83.94 87 ASP A N 1
ATOM 710 C CA . ASP A 1 87 ? 1.476 2.762 8.288 1.00 83.94 87 ASP A CA 1
ATOM 711 C C . ASP A 1 87 ? 2.326 3.973 8.679 1.00 83.94 87 ASP A C 1
ATOM 713 O O . ASP A 1 87 ? 3.526 3.986 8.396 1.00 83.94 87 ASP A O 1
ATOM 717 N N . ASP A 1 88 ? 1.752 4.919 9.419 1.00 87.56 88 ASP A N 1
ATOM 718 C CA . ASP A 1 88 ? 2.478 6.055 9.968 1.00 87.56 88 ASP A CA 1
ATOM 719 C C . ASP A 1 88 ? 3.442 5.636 11.091 1.00 87.56 88 ASP A C 1
ATOM 721 O O . ASP A 1 88 ? 3.067 5.041 12.108 1.00 87.56 88 ASP A O 1
ATOM 725 N N . ASP A 1 89 ? 4.712 6.012 10.929 1.00 90.81 89 ASP A N 1
ATOM 726 C CA . ASP A 1 89 ? 5.722 5.912 11.979 1.00 90.81 89 ASP A CA 1
ATOM 727 C C . ASP A 1 89 ? 5.684 7.187 12.842 1.00 90.81 89 ASP A C 1
ATOM 729 O O . ASP A 1 89 ? 6.088 8.278 12.430 1.00 90.81 89 ASP A O 1
ATOM 733 N N . TYR A 1 90 ? 5.233 7.055 14.089 1.00 93.50 90 TYR A N 1
ATOM 734 C CA . TYR A 1 90 ? 5.186 8.170 15.030 1.00 93.50 90 TYR A CA 1
ATOM 735 C C . TYR A 1 90 ? 6.555 8.407 15.665 1.00 93.50 90 TYR A C 1
ATOM 737 O O . TYR A 1 90 ? 7.165 7.510 16.251 1.00 93.50 90 TYR A O 1
ATOM 745 N N . THR A 1 91 ? 7.013 9.657 15.640 1.00 95.12 91 THR A N 1
ATOM 746 C CA . THR A 1 91 ? 8.316 10.056 16.200 1.00 95.12 91 THR A CA 1
ATOM 747 C C . THR A 1 91 ? 8.371 9.993 17.727 1.00 95.12 91 THR A C 1
ATOM 749 O O . THR A 1 91 ? 9.452 9.902 18.307 1.00 95.12 91 THR A O 1
ATOM 752 N N . SER A 1 92 ? 7.220 10.020 18.409 1.00 96.75 92 SER A N 1
ATOM 753 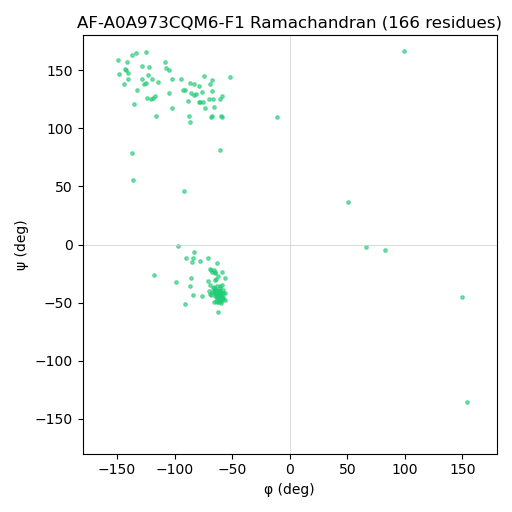C CA . SER A 1 92 ? 7.150 9.898 19.865 1.00 96.75 92 SER A CA 1
ATOM 754 C C . SER A 1 92 ? 5.971 9.045 20.319 1.00 96.75 92 SER A C 1
ATOM 756 O O . SER A 1 92 ? 4.891 9.078 19.727 1.00 96.75 92 SER A O 1
ATOM 758 N N . LYS A 1 93 ? 6.165 8.331 21.436 1.00 96.75 93 LYS A N 1
ATOM 759 C CA . LYS A 1 93 ? 5.121 7.507 22.056 1.00 96.75 93 LYS A CA 1
ATOM 760 C C . LYS A 1 93 ? 3.889 8.332 22.421 1.00 96.75 93 LYS A C 1
ATOM 762 O O . LYS A 1 93 ? 2.777 7.872 22.221 1.00 96.75 93 LYS A O 1
ATOM 767 N N . LYS A 1 94 ? 4.086 9.557 22.920 1.00 97.69 94 LYS A N 1
ATOM 768 C CA . LYS A 1 94 ? 2.990 10.444 23.327 1.00 97.69 94 LYS A CA 1
ATOM 769 C C . LYS A 1 94 ? 2.074 10.791 22.151 1.00 97.69 94 LYS A C 1
ATOM 771 O O . LYS A 1 94 ? 0.865 10.720 22.299 1.00 97.69 94 LYS A O 1
ATOM 776 N N . ILE A 1 95 ? 2.643 11.106 20.983 1.00 96.50 95 ILE A N 1
ATOM 777 C CA . ILE A 1 95 ? 1.849 11.390 19.777 1.00 96.50 95 ILE A CA 1
ATOM 778 C C . ILE A 1 95 ? 1.055 10.146 19.361 1.00 96.50 95 ILE A C 1
ATOM 780 O O . ILE A 1 95 ? -0.134 10.262 19.081 1.00 96.50 95 ILE A O 1
ATOM 784 N N . ALA A 1 96 ? 1.681 8.963 19.378 1.00 96.38 96 ALA A N 1
ATOM 785 C CA . ALA A 1 96 ? 0.989 7.709 19.084 1.00 96.38 96 ALA A CA 1
ATOM 786 C C . ALA A 1 96 ? -0.148 7.426 20.086 1.00 96.38 96 ALA A C 1
ATOM 788 O O . ALA A 1 96 ? -1.244 7.056 19.683 1.00 96.38 96 ALA A O 1
ATOM 789 N N . GLU A 1 97 ? 0.077 7.648 21.385 1.00 96.94 97 GLU A N 1
ATOM 790 C CA . GLU A 1 97 ? -0.949 7.499 22.427 1.00 96.94 97 GLU A CA 1
ATOM 791 C C . GLU A 1 97 ? -2.108 8.484 22.245 1.00 96.94 97 GLU A C 1
ATOM 793 O O . GLU A 1 97 ? -3.267 8.092 22.376 1.00 96.94 97 GLU A O 1
ATOM 798 N N . ASP A 1 98 ? -1.815 9.748 21.940 1.00 97.25 98 ASP A N 1
ATOM 799 C CA . ASP A 1 98 ? -2.831 10.776 21.711 1.00 97.25 98 ASP A CA 1
ATOM 800 C C . ASP A 1 98 ? -3.648 10.472 20.443 1.00 97.25 98 ASP A C 1
ATOM 802 O O . ASP A 1 98 ? -4.869 10.646 20.437 1.00 97.25 98 ASP A O 1
ATOM 806 N N . PHE A 1 99 ? -3.005 9.955 19.392 1.00 94.75 99 PHE A N 1
ATOM 807 C CA . PHE A 1 99 ? -3.676 9.501 18.174 1.00 94.75 99 PHE A CA 1
ATOM 808 C C . PHE A 1 99 ? -4.570 8.285 18.441 1.00 94.75 99 PHE A C 1
ATOM 810 O O . PHE A 1 99 ? -5.757 8.306 18.112 1.00 94.75 99 PHE A O 1
ATOM 817 N N . LEU A 1 100 ? -4.034 7.263 19.114 1.00 95.31 100 LEU A N 1
ATOM 818 C CA . LEU A 1 100 ? -4.763 6.050 19.479 1.00 95.31 100 LEU A CA 1
ATOM 819 C C . LEU A 1 100 ? -6.012 6.378 20.302 1.00 95.31 100 LEU A C 1
ATOM 821 O O . LEU A 1 100 ? -7.111 5.932 19.979 1.00 95.31 100 LEU A O 1
ATOM 825 N N . LYS A 1 101 ? -5.864 7.235 21.319 1.00 95.75 101 LYS A N 1
ATOM 826 C CA . LYS A 1 101 ? -6.980 7.708 22.148 1.00 95.75 101 LYS A CA 1
ATOM 827 C C . LYS A 1 101 ? -8.014 8.493 21.355 1.00 95.75 101 LYS A C 1
ATOM 829 O O . LYS A 1 101 ? -9.159 8.556 21.779 1.00 95.75 101 LYS A O 1
ATOM 834 N N . ARG A 1 102 ? -7.645 9.139 20.252 1.00 95.19 102 ARG A N 1
ATOM 835 C CA . ARG A 1 102 ? -8.580 9.956 19.476 1.00 95.19 102 ARG A CA 1
ATOM 836 C C . ARG A 1 102 ? -9.358 9.147 18.443 1.00 95.19 102 ARG A C 1
ATOM 838 O O . ARG A 1 102 ? -10.518 9.469 18.200 1.00 95.19 102 ARG A O 1
ATOM 845 N N . PHE A 1 103 ? -8.728 8.147 17.833 1.00 93.69 103 PHE A N 1
ATOM 846 C CA . PHE A 1 103 ? -9.277 7.481 16.649 1.00 93.69 103 PHE A CA 1
ATOM 847 C C . PHE A 1 103 ? -9.584 5.993 16.839 1.00 93.69 103 PHE A C 1
ATOM 849 O O . PHE A 1 103 ? -10.481 5.495 16.161 1.00 93.69 103 PHE A O 1
ATOM 856 N N . TYR A 1 104 ? -8.899 5.307 17.759 1.00 95.12 104 TYR A N 1
ATOM 857 C CA . TYR A 1 104 ? -8.917 3.846 17.878 1.00 95.12 104 TYR A CA 1
ATOM 858 C C . TYR A 1 104 ? -9.056 3.386 19.342 1.00 95.12 104 TYR A C 1
ATOM 860 O O . TYR A 1 104 ? -8.229 2.628 19.865 1.00 95.12 104 TYR A O 1
ATOM 868 N N . GLN A 1 105 ? -10.101 3.859 20.027 1.00 95.50 105 GLN A N 1
ATOM 869 C CA . GLN A 1 105 ? -10.418 3.404 21.384 1.00 95.50 105 GLN A CA 1
ATOM 870 C C . GLN A 1 105 ? -11.040 1.996 21.359 1.00 95.50 105 GLN A C 1
ATOM 872 O O . GLN A 1 105 ? -11.819 1.700 20.451 1.00 95.50 105 GLN A O 1
ATOM 877 N N . PRO A 1 106 ? -10.763 1.134 22.354 1.00 95.81 106 PRO A N 1
ATOM 878 C CA . PRO A 1 106 ? -11.504 -0.113 22.528 1.00 95.81 106 PRO A CA 1
ATOM 879 C C . PRO A 1 106 ? -13.017 0.127 22.562 1.00 95.81 106 PRO A C 1
ATOM 881 O O . PRO A 1 106 ? -13.474 1.151 23.065 1.00 95.81 106 PRO A O 1
ATOM 884 N N . GLU A 1 107 ? -13.782 -0.810 22.003 1.00 96.75 107 GLU A N 1
ATOM 885 C CA . GLU A 1 107 ? -15.248 -0.768 21.863 1.00 96.75 107 GLU A CA 1
ATOM 886 C C . GLU A 1 107 ? -15.787 0.320 20.917 1.00 96.75 107 GLU A C 1
ATOM 888 O O . GLU A 1 107 ? -16.994 0.391 20.655 1.00 96.75 107 GLU A O 1
ATOM 893 N N . GLN A 1 108 ? -14.912 1.145 20.337 1.00 96.12 108 GLN A N 1
ATOM 894 C CA . GLN A 1 108 ? -15.305 2.145 19.357 1.00 96.12 108 GLN A CA 1
ATOM 895 C C . GLN A 1 108 ? -15.790 1.474 18.069 1.00 96.12 108 GLN A C 1
ATOM 897 O O . GLN A 1 108 ? -15.127 0.598 17.509 1.00 96.12 108 GLN A O 1
ATOM 902 N N . LYS A 1 109 ? -16.945 1.933 17.574 1.00 96.94 109 LYS A N 1
ATOM 903 C CA . LYS A 1 109 ? -17.481 1.533 16.272 1.00 96.94 109 LYS A CA 1
ATOM 904 C C . LYS A 1 109 ? -16.858 2.363 15.159 1.00 96.94 109 LYS A C 1
ATOM 906 O O . LYS A 1 109 ? -16.887 3.593 15.211 1.00 96.94 109 LYS A O 1
ATOM 911 N N . LEU A 1 110 ? -16.346 1.692 14.138 1.00 96.06 110 LEU A N 1
ATOM 912 C CA . LEU A 1 110 ? -15.736 2.294 12.959 1.00 96.06 110 LEU A CA 1
ATOM 913 C C . LEU A 1 110 ? -16.367 1.718 11.697 1.00 96.06 110 LEU A C 1
ATOM 915 O O . LEU A 1 110 ? -16.841 0.586 11.683 1.00 96.06 110 LEU A O 1
ATOM 919 N N . ALA A 1 111 ? -16.348 2.495 10.618 1.00 95.38 111 ALA A N 1
ATOM 920 C CA . ALA A 1 111 ? -16.673 1.961 9.306 1.00 95.38 111 ALA A CA 1
ATOM 921 C C . ALA A 1 111 ? -15.463 1.185 8.774 1.00 95.38 111 ALA A C 1
ATOM 923 O O . ALA A 1 111 ? -14.379 1.758 8.626 1.00 95.38 111 ALA A O 1
ATOM 924 N N . CYS A 1 112 ? -15.664 -0.091 8.467 1.00 95.12 112 CYS A N 1
ATOM 925 C CA . CYS A 1 112 ? -14.733 -0.879 7.675 1.00 95.12 112 CYS A CA 1
ATOM 926 C C . CYS A 1 112 ? -15.320 -1.146 6.287 1.00 95.12 112 CYS A C 1
ATOM 928 O O . CYS A 1 112 ? -16.535 -1.087 6.074 1.00 95.12 112 CYS A O 1
ATOM 930 N N . TYR A 1 113 ? -14.438 -1.423 5.339 1.00 95.12 113 TYR A N 1
ATOM 931 C CA . TYR A 1 113 ? -14.786 -1.830 3.989 1.00 95.12 113 TYR A CA 1
ATOM 932 C C . TYR A 1 113 ? -14.245 -3.235 3.786 1.00 95.12 113 TYR A C 1
ATOM 934 O O . TYR A 1 113 ? -13.075 -3.487 4.069 1.00 95.12 113 TYR A O 1
ATOM 942 N N . LEU A 1 114 ? -15.106 -4.143 3.339 1.00 95.00 114 LEU A N 1
ATOM 943 C CA . LEU A 1 114 ? -14.776 -5.553 3.158 1.00 95.00 114 LEU A CA 1
ATOM 944 C C . LEU A 1 114 ? -14.941 -5.979 1.701 1.00 95.00 114 LEU A C 1
ATOM 946 O O . LEU A 1 114 ? -15.900 -5.591 1.015 1.00 95.00 114 LEU A O 1
ATOM 950 N N . ASN A 1 115 ? -14.031 -6.836 1.250 1.00 94.62 115 ASN A N 1
ATOM 951 C CA . ASN A 1 115 ? -14.138 -7.494 -0.040 1.00 94.62 115 ASN A CA 1
ATOM 952 C C . ASN A 1 115 ? -15.222 -8.584 0.024 1.00 94.62 115 ASN A C 1
ATOM 954 O O . ASN A 1 115 ? -15.109 -9.565 0.757 1.00 94.62 115 ASN A O 1
ATOM 958 N N . SER A 1 116 ? -16.289 -8.447 -0.767 1.00 93.31 116 SER A N 1
ATOM 959 C CA . SER A 1 116 ? -17.393 -9.424 -0.767 1.00 93.31 116 SER A CA 1
ATOM 960 C C . SER A 1 116 ? -16.982 -10.816 -1.261 1.00 93.31 116 SER A C 1
ATOM 962 O O . SER A 1 116 ? -17.632 -11.799 -0.894 1.00 93.31 116 SER A O 1
ATOM 964 N N . ASN A 1 117 ? -15.926 -10.898 -2.076 1.00 93.81 117 ASN A N 1
ATOM 965 C CA . ASN A 1 117 ? -15.394 -12.153 -2.609 1.00 93.81 117 ASN A CA 1
ATOM 966 C C . ASN A 1 117 ? -14.397 -12.813 -1.646 1.00 93.81 117 ASN A C 1
ATOM 968 O O . ASN A 1 117 ? -14.286 -14.037 -1.627 1.00 93.81 117 ASN A O 1
ATOM 972 N N . ALA A 1 118 ? -13.710 -12.014 -0.830 1.00 93.75 118 ALA A N 1
ATOM 973 C CA . ALA A 1 118 ? -12.714 -12.459 0.136 1.00 93.75 118 ALA A CA 1
ATOM 974 C C . ALA A 1 118 ? -12.915 -11.706 1.464 1.00 93.75 118 ALA A C 1
ATOM 976 O O . ALA A 1 118 ? -12.188 -10.761 1.742 1.00 93.75 118 ALA A O 1
ATOM 977 N N . PRO A 1 119 ? -13.892 -12.090 2.309 1.00 92.25 119 PRO A N 1
ATOM 978 C CA . PRO A 1 119 ? -14.263 -11.304 3.488 1.00 92.25 119 PRO A CA 1
ATOM 979 C C . PRO A 1 119 ? -13.145 -11.160 4.523 1.00 92.25 119 PRO A C 1
ATOM 981 O O . PRO A 1 119 ? -13.234 -10.276 5.358 1.00 92.25 119 PRO A O 1
ATOM 984 N N . SER A 1 120 ? -12.091 -11.980 4.456 1.00 92.25 120 SER A N 1
ATOM 985 C CA . SER A 1 120 ? -10.865 -11.807 5.244 1.00 92.25 120 SER A CA 1
ATOM 986 C C . SER A 1 120 ? -10.071 -10.546 4.880 1.00 92.25 120 SER A C 1
ATOM 988 O O . SER A 1 120 ? -9.271 -10.084 5.688 1.00 92.25 120 SER A O 1
ATOM 990 N N . GLU A 1 121 ? -10.268 -10.003 3.679 1.00 92.56 121 GLU A N 1
ATOM 991 C CA . GLU A 1 121 ? -9.695 -8.736 3.235 1.00 92.56 121 GLU A CA 1
ATOM 992 C C . GLU A 1 121 ? -10.621 -7.596 3.657 1.00 92.56 121 GLU A C 1
ATOM 994 O O . GLU A 1 121 ? -11.707 -7.388 3.104 1.00 92.56 121 GLU A O 1
ATOM 999 N N . VAL A 1 122 ? -10.188 -6.870 4.680 1.00 94.06 122 VAL A N 1
ATOM 1000 C CA . VAL A 1 122 ? -10.939 -5.773 5.280 1.00 94.06 122 VAL A CA 1
ATOM 1001 C C . VAL A 1 122 ? -9.989 -4.633 5.623 1.00 94.06 122 VAL A C 1
ATOM 1003 O O . VAL A 1 122 ? -8.853 -4.857 6.044 1.00 94.06 122 VAL A O 1
ATOM 1006 N N . GLN A 1 123 ? -10.461 -3.406 5.437 1.00 92.06 123 GLN A N 1
ATOM 1007 C CA . GLN A 1 123 ? -9.710 -2.199 5.750 1.00 92.06 123 GLN A CA 1
ATOM 1008 C C . GLN A 1 123 ? -10.587 -1.222 6.533 1.00 92.06 123 GLN A C 1
ATOM 1010 O O . GLN A 1 123 ? -11.738 -0.970 6.167 1.00 92.06 123 GLN A O 1
ATOM 1015 N N . ILE A 1 124 ? -10.053 -0.677 7.626 1.00 92.31 124 ILE A N 1
ATOM 1016 C CA . ILE A 1 124 ? -10.674 0.430 8.359 1.00 92.31 124 ILE A CA 1
ATOM 1017 C C . ILE A 1 124 ? -10.242 1.756 7.736 1.00 92.31 124 ILE A C 1
ATOM 1019 O O . ILE A 1 124 ? -9.074 1.941 7.400 1.00 92.31 124 ILE A O 1
ATOM 1023 N N . GLY A 1 125 ? -11.192 2.688 7.630 1.00 84.88 125 GLY A N 1
ATOM 1024 C CA . GLY A 1 125 ? -10.974 4.002 7.025 1.00 84.88 125 GLY A CA 1
ATOM 1025 C C . GLY A 1 125 ? -11.463 4.069 5.580 1.00 84.88 125 GLY A C 1
ATOM 1026 O O . GLY A 1 1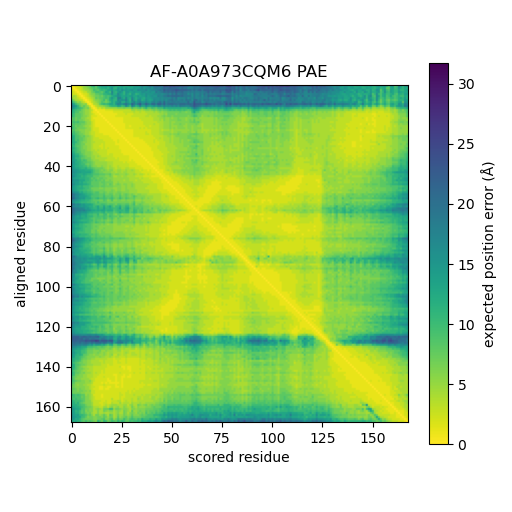25 ? -11.830 3.063 4.980 1.00 84.88 125 GLY A O 1
ATOM 1027 N N . LYS A 1 126 ? -11.560 5.283 5.031 1.00 69.88 126 LYS A N 1
ATOM 1028 C CA . LYS A 1 126 ? -12.008 5.458 3.646 1.00 69.88 126 LYS A CA 1
ATOM 1029 C C . LYS A 1 126 ? -10.946 4.915 2.680 1.00 69.88 126 LYS A C 1
ATOM 1031 O O . LYS A 1 126 ? -9.770 5.214 2.885 1.00 69.88 126 LYS A O 1
ATOM 1036 N N . PRO A 1 127 ? -11.340 4.201 1.613 1.00 67.25 127 PRO A N 1
ATOM 1037 C CA . PRO A 1 127 ? -10.410 3.857 0.546 1.00 67.25 127 PRO A CA 1
ATOM 1038 C C . PRO A 1 127 ? -9.833 5.145 -0.062 1.00 67.25 127 PRO A C 1
ATOM 1040 O O . PRO A 1 127 ? -10.590 6.061 -0.384 1.00 67.25 127 PRO A O 1
ATOM 1043 N N . TYR A 1 128 ? -8.498 5.206 -0.127 1.00 66.19 128 TYR A N 1
ATOM 1044 C CA . TYR A 1 128 ? -7.630 6.294 -0.610 1.00 66.19 128 TYR A CA 1
ATOM 1045 C C . TYR A 1 128 ? -8.346 7.437 -1.368 1.00 66.19 128 TYR A C 1
ATOM 1047 O O . TYR A 1 128 ? -8.755 7.276 -2.519 1.00 66.19 128 TYR A O 1
ATOM 1055 N N . GLU A 1 129 ? -8.435 8.626 -0.755 1.00 64.81 129 GLU A N 1
ATOM 1056 C CA . GLU A 1 129 ? -8.925 9.846 -1.428 1.00 64.81 129 GLU A CA 1
ATOM 1057 C C . GLU A 1 129 ? -7.858 10.482 -2.356 1.00 64.81 129 GLU A C 1
ATOM 1059 O O . GLU A 1 129 ? -8.206 11.259 -3.245 1.00 64.81 129 GLU A O 1
ATOM 1064 N N . ASP A 1 130 ? -6.584 10.083 -2.252 1.00 75.69 130 ASP A N 1
ATOM 1065 C CA . ASP A 1 130 ? -5.454 10.684 -2.984 1.00 75.69 130 ASP A CA 1
ATOM 1066 C C . ASP A 1 130 ? -5.139 10.012 -4.335 1.00 75.69 130 ASP A C 1
ATOM 1068 O O . ASP A 1 130 ? -3.993 9.748 -4.707 1.00 75.69 130 ASP A O 1
ATOM 1072 N N . TRP A 1 131 ? -6.177 9.760 -5.137 1.00 78.06 131 TRP A N 1
ATOM 1073 C CA . TRP A 1 131 ? -6.010 9.218 -6.494 1.00 78.06 131 TRP A CA 1
ATOM 1074 C C . TRP A 1 131 ? -5.092 10.089 -7.372 1.00 78.06 131 TRP A C 1
ATOM 1076 O O . TRP A 1 131 ? -4.426 9.570 -8.268 1.00 78.06 131 TRP A O 1
ATOM 1086 N N . PHE A 1 132 ? -5.039 11.400 -7.109 1.00 83.62 132 PHE A N 1
ATOM 1087 C CA . PHE A 1 132 ? -4.187 12.340 -7.834 1.00 83.62 132 PHE A CA 1
ATOM 1088 C C . PHE A 1 132 ? -2.696 12.112 -7.554 1.00 83.62 132 PHE A C 1
ATOM 1090 O O . PHE A 1 132 ? -1.904 12.095 -8.494 1.00 83.62 132 PHE A O 1
ATOM 1097 N N . ASP A 1 133 ? -2.312 11.887 -6.293 1.00 84.25 133 ASP A N 1
ATOM 1098 C CA . ASP A 1 133 ? -0.922 11.590 -5.922 1.00 84.25 133 ASP A CA 1
ATOM 1099 C C . ASP A 1 133 ? -0.456 10.271 -6.556 1.00 84.25 133 ASP A C 1
ATOM 1101 O O . ASP A 1 133 ? 0.608 10.206 -7.179 1.00 84.25 133 ASP A O 1
ATOM 1105 N N . CYS A 1 134 ? -1.307 9.242 -6.506 1.00 84.81 134 CYS A N 1
ATOM 1106 C CA . CYS A 1 134 ? -1.039 7.960 -7.152 1.00 84.81 134 CYS A CA 1
ATOM 1107 C C . CYS A 1 134 ? -0.892 8.103 -8.681 1.00 84.81 134 CYS A C 1
ATOM 1109 O O . CYS A 1 134 ? 0.065 7.596 -9.278 1.00 84.81 134 CYS A O 1
ATOM 1111 N N . PHE A 1 135 ? -1.793 8.856 -9.323 1.00 87.19 135 PHE A N 1
ATOM 1112 C CA . PHE A 1 135 ? -1.735 9.139 -10.759 1.00 87.19 135 PHE A CA 1
ATOM 1113 C C . PHE A 1 135 ? -0.458 9.896 -11.148 1.00 87.19 135 PHE A C 1
ATOM 1115 O O . PHE A 1 135 ? 0.204 9.543 -12.130 1.00 87.19 135 PHE A O 1
ATOM 1122 N N . TRP A 1 136 ? -0.083 10.914 -10.372 1.00 91.12 136 TRP A N 1
ATOM 1123 C CA . TRP A 1 136 ? 1.109 11.722 -10.614 1.00 91.12 136 TRP A CA 1
ATOM 1124 C C . TRP A 1 136 ? 2.395 10.893 -10.506 1.00 91.12 136 TRP A C 1
ATOM 1126 O O . TRP A 1 136 ? 3.207 10.892 -11.436 1.00 91.12 136 TRP A O 1
ATOM 1136 N N . LYS A 1 137 ? 2.549 10.114 -9.426 1.00 90.62 137 LYS A N 1
ATOM 1137 C CA . LYS A 1 137 ? 3.695 9.208 -9.224 1.00 90.62 137 LYS A CA 1
ATOM 1138 C C . LYS A 1 137 ? 3.814 8.185 -10.354 1.00 90.62 137 LYS A C 1
ATOM 1140 O O . LYS A 1 137 ? 4.893 8.011 -10.922 1.00 90.62 137 LYS A O 1
ATOM 1145 N N . THR A 1 138 ? 2.699 7.567 -10.735 1.00 93.00 138 THR A N 1
ATOM 1146 C CA . THR A 1 138 ? 2.665 6.564 -11.811 1.00 93.00 138 THR A CA 1
ATOM 1147 C C . THR A 1 138 ? 3.023 7.175 -13.166 1.00 93.00 138 THR A C 1
ATOM 1149 O O . THR A 1 138 ? 3.762 6.568 -13.941 1.00 93.00 138 THR A O 1
ATOM 1152 N N . SER A 1 139 ? 2.576 8.404 -13.437 1.00 93.69 139 SER A N 1
ATOM 1153 C CA . SER A 1 139 ? 2.892 9.121 -14.679 1.00 93.69 139 SER A CA 1
ATOM 1154 C C . SER A 1 139 ? 4.392 9.386 -14.827 1.00 93.69 139 SER A C 1
ATOM 1156 O O . SER A 1 139 ? 4.948 9.169 -15.903 1.00 93.69 139 SER A O 1
ATOM 1158 N N . ILE A 1 140 ? 5.071 9.790 -13.748 1.00 94.94 140 ILE A N 1
ATOM 1159 C CA . ILE A 1 140 ? 6.529 10.003 -13.753 1.00 94.94 140 ILE A CA 1
ATOM 1160 C C . ILE A 1 140 ? 7.264 8.700 -14.090 1.00 94.94 140 ILE A C 1
ATOM 1162 O O . ILE A 1 140 ? 8.136 8.688 -14.962 1.00 94.94 140 ILE A O 1
ATOM 1166 N N . ILE A 1 141 ? 6.890 7.594 -13.441 1.00 95.75 141 ILE A N 1
ATOM 1167 C CA . ILE A 1 141 ? 7.508 6.281 -13.672 1.00 95.75 141 ILE A CA 1
ATOM 1168 C C . ILE A 1 141 ? 7.246 5.801 -15.109 1.00 95.75 141 ILE A C 1
ATOM 1170 O O . ILE A 1 141 ? 8.145 5.266 -15.765 1.00 95.75 141 ILE A O 1
ATOM 1174 N N . ALA A 1 142 ? 6.042 6.030 -15.637 1.00 96.50 142 ALA A N 1
ATOM 1175 C CA . ALA A 1 142 ? 5.695 5.687 -17.013 1.00 96.50 142 ALA A CA 1
ATOM 1176 C C . ALA A 1 142 ? 6.534 6.477 -18.032 1.00 96.50 142 ALA A C 1
ATOM 1178 O O . ALA A 1 142 ? 7.074 5.884 -18.967 1.00 96.50 142 ALA A O 1
ATOM 1179 N N . ILE A 1 143 ? 6.709 7.789 -17.828 1.00 96.62 143 ILE A N 1
ATOM 1180 C CA . ILE A 1 143 ? 7.565 8.637 -18.676 1.00 96.62 143 ILE A CA 1
ATOM 1181 C C . ILE A 1 143 ? 9.016 8.148 -18.630 1.00 96.62 143 ILE A C 1
ATOM 1183 O O . ILE A 1 143 ? 9.644 7.992 -19.676 1.00 96.62 143 ILE A O 1
ATOM 1187 N N . TRP A 1 144 ? 9.541 7.855 -17.438 1.00 96.06 144 TRP A N 1
ATOM 1188 C CA . TRP A 1 144 ? 10.892 7.314 -17.268 1.00 96.06 144 TRP A CA 1
ATOM 1189 C C . TRP A 1 144 ? 11.091 5.994 -18.026 1.00 96.06 144 TRP A C 1
ATOM 1191 O O . TRP A 1 144 ? 12.059 5.832 -18.774 1.00 96.06 144 TRP A O 1
ATOM 1201 N N . THR A 1 145 ? 10.132 5.075 -17.896 1.00 97.69 145 THR A N 1
ATOM 1202 C CA . THR A 1 145 ? 10.127 3.786 -18.604 1.00 97.69 145 THR A CA 1
ATOM 1203 C C . THR A 1 145 ? 10.104 3.988 -20.120 1.00 97.69 145 THR A C 1
ATOM 1205 O O . THR A 1 145 ? 10.855 3.334 -20.848 1.00 97.69 145 THR A O 1
ATOM 1208 N N . LEU A 1 146 ? 9.286 4.931 -20.601 1.00 97.81 146 LEU A N 1
ATOM 1209 C CA . LEU A 1 146 ? 9.187 5.272 -22.019 1.00 97.81 146 LEU A CA 1
ATOM 1210 C C . LEU A 1 146 ? 10.506 5.835 -22.561 1.00 97.81 146 LEU A C 1
ATOM 1212 O O . LEU A 1 146 ? 10.936 5.432 -23.639 1.00 97.81 146 LEU A O 1
ATOM 1216 N N . ILE A 1 147 ? 11.179 6.715 -21.815 1.00 97.19 147 ILE A N 1
ATOM 1217 C CA . ILE A 1 147 ? 12.495 7.250 -22.198 1.00 97.19 147 ILE A CA 1
ATOM 1218 C C . ILE A 1 147 ? 13.511 6.111 -22.349 1.00 97.19 147 ILE A C 1
ATOM 1220 O O . ILE A 1 147 ? 14.176 6.024 -23.383 1.00 97.19 147 ILE A O 1
ATOM 1224 N N . GLY A 1 148 ? 13.596 5.204 -21.369 1.00 96.50 148 GLY A N 1
ATOM 1225 C CA . GLY A 1 148 ? 14.489 4.041 -21.439 1.00 96.50 148 GLY A CA 1
ATOM 1226 C C . GLY A 1 148 ? 14.216 3.161 -22.662 1.00 96.50 148 GLY A C 1
ATOM 1227 O O . GLY A 1 148 ? 15.139 2.809 -23.402 1.00 96.50 148 GLY A O 1
ATOM 1228 N N . PHE A 1 149 ? 12.937 2.886 -22.937 1.00 97.81 149 PHE A N 1
ATOM 1229 C CA . PHE A 1 149 ? 12.511 2.139 -24.121 1.00 97.81 149 PHE A CA 1
ATOM 1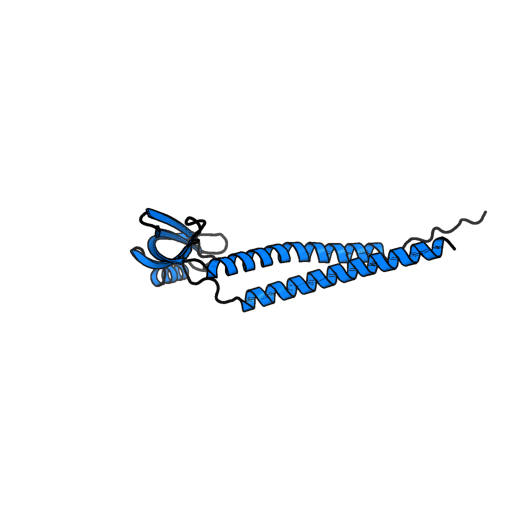230 C C . PHE A 1 149 ? 12.924 2.825 -25.431 1.00 97.81 149 PHE A C 1
ATOM 1232 O O . PHE A 1 149 ? 13.445 2.169 -26.335 1.00 97.81 149 PHE A O 1
ATOM 1239 N N . LEU A 1 150 ? 12.730 4.144 -25.538 1.00 97.75 150 LEU A N 1
ATOM 1240 C CA . LEU A 1 150 ? 13.090 4.910 -26.733 1.00 97.75 150 LEU A CA 1
ATOM 1241 C C . LEU A 1 150 ? 14.604 4.913 -26.980 1.00 97.75 150 LEU A C 1
ATOM 1243 O O . LEU A 1 150 ? 15.019 4.716 -28.123 1.00 97.75 150 LEU A O 1
ATOM 1247 N N . ILE A 1 151 ? 15.422 5.071 -25.932 1.00 96.06 151 ILE A N 1
ATOM 1248 C CA . ILE A 1 151 ? 16.893 4.998 -26.022 1.00 96.06 151 ILE A CA 1
ATOM 1249 C C . ILE A 1 151 ? 17.325 3.613 -26.508 1.00 96.06 151 ILE A C 1
ATOM 1251 O O . ILE A 1 151 ? 18.095 3.496 -27.463 1.00 96.06 151 ILE A O 1
ATOM 1255 N N . PHE A 1 152 ? 16.793 2.559 -25.885 1.00 96.19 152 PHE A N 1
ATOM 1256 C CA . PHE A 1 152 ? 17.103 1.180 -26.250 1.00 96.19 152 PHE A CA 1
ATOM 1257 C C . PHE A 1 152 ? 16.737 0.882 -27.710 1.00 96.19 152 PHE A C 1
ATOM 1259 O O . PHE A 1 152 ? 17.549 0.362 -28.476 1.00 96.19 152 PHE A O 1
ATOM 1266 N N . HIS A 1 153 ? 15.528 1.266 -28.121 1.00 95.62 153 HIS A N 1
ATOM 1267 C CA . HIS A 1 153 ? 15.042 1.057 -29.480 1.00 95.62 153 HIS A CA 1
ATOM 1268 C C . HIS A 1 153 ? 15.830 1.866 -30.521 1.00 95.62 153 HIS A C 1
ATOM 1270 O O . HIS A 1 153 ? 16.080 1.366 -31.621 1.00 95.62 153 HIS A O 1
ATOM 1276 N N . HIS A 1 154 ? 16.249 3.091 -30.188 1.00 94.62 154 HIS A N 1
ATOM 1277 C CA . HIS A 1 154 ? 17.125 3.878 -31.052 1.00 94.62 154 HIS A CA 1
ATOM 1278 C C . HIS A 1 154 ? 18.485 3.193 -31.236 1.00 94.62 154 HIS A C 1
ATOM 1280 O O . HIS A 1 154 ? 18.902 3.015 -32.377 1.00 94.62 154 HIS A O 1
ATOM 1286 N N . GLY A 1 155 ? 19.104 2.706 -30.154 1.00 92.38 155 GLY A N 1
ATOM 1287 C CA . GLY A 1 155 ? 20.372 1.970 -30.224 1.00 92.38 155 GLY A CA 1
ATOM 1288 C C . GLY A 1 155 ? 20.298 0.683 -31.060 1.00 92.38 155 GLY A C 1
ATOM 1289 O O . GLY A 1 155 ? 21.218 0.371 -31.806 1.00 92.38 155 GLY A O 1
ATOM 1290 N N . ILE A 1 156 ? 19.173 -0.044 -31.028 1.00 92.56 156 ILE A N 1
ATOM 1291 C CA . ILE A 1 156 ? 18.971 -1.203 -31.922 1.00 92.56 156 ILE A CA 1
ATOM 1292 C C . ILE A 1 156 ? 18.920 -0.770 -33.392 1.00 92.56 156 ILE A C 1
ATOM 1294 O O . ILE A 1 156 ? 19.419 -1.474 -34.275 1.00 92.56 156 ILE A O 1
ATOM 1298 N N . LYS A 1 157 ? 18.252 0.352 -33.681 1.00 92.00 157 LYS A N 1
ATOM 1299 C CA . LYS A 1 157 ? 18.097 0.844 -35.053 1.00 92.00 157 LYS A CA 1
ATOM 1300 C C . LYS A 1 157 ? 19.424 1.299 -35.648 1.00 92.00 157 LYS A C 1
ATOM 1302 O O . LYS A 1 157 ? 19.655 1.007 -36.820 1.00 92.00 157 LYS A O 1
ATOM 1307 N N . THR A 1 158 ? 20.260 1.981 -34.871 1.00 89.62 158 THR A N 1
ATOM 1308 C CA . THR A 1 158 ? 21.592 2.410 -35.318 1.00 89.62 158 THR A CA 1
ATOM 1309 C C . THR A 1 158 ? 22.493 1.200 -35.574 1.00 89.62 158 THR A C 1
ATOM 1311 O O . THR A 1 158 ? 23.087 1.116 -36.648 1.00 89.62 158 THR A O 1
ATOM 1314 N N . ALA A 1 159 ? 22.432 0.173 -34.717 1.00 87.06 159 ALA A N 1
ATOM 1315 C CA . ALA A 1 159 ? 23.295 -1.002 -34.854 1.00 87.06 159 ALA A CA 1
ATOM 1316 C C . ALA A 1 159 ? 22.994 -1.786 -36.139 1.00 87.06 159 ALA A C 1
ATOM 1318 O O . ALA A 1 159 ? 23.895 -2.217 -36.855 1.00 87.06 159 ALA A O 1
ATOM 1319 N N . LYS A 1 160 ? 21.706 -1.898 -36.490 1.00 86.12 160 LYS A N 1
ATOM 1320 C CA . LYS A 1 160 ? 21.261 -2.504 -37.757 1.00 86.12 160 LYS A CA 1
ATOM 1321 C C . LYS A 1 160 ? 21.639 -1.687 -38.993 1.00 86.12 160 LYS A C 1
ATOM 1323 O O . LYS A 1 160 ? 21.617 -2.217 -40.103 1.00 86.12 160 LYS A O 1
ATOM 1328 N N . PHE A 1 161 ? 21.864 -0.384 -38.842 1.00 85.50 161 PHE A N 1
ATOM 1329 C CA . PHE A 1 161 ? 22.296 0.464 -39.946 1.00 85.50 161 PHE A CA 1
ATOM 1330 C C . PHE A 1 161 ? 23.784 0.239 -40.234 1.00 85.50 161 PHE A C 1
ATOM 1332 O O . PHE A 1 161 ? 24.104 0.014 -41.395 1.00 85.50 161 PHE A O 1
ATOM 1339 N N . ASP A 1 162 ? 24.644 0.179 -39.208 1.00 78.62 162 ASP A N 1
ATOM 1340 C CA . ASP A 1 162 ? 26.090 -0.087 -39.361 1.00 78.62 162 ASP A CA 1
ATOM 1341 C C . ASP A 1 162 ? 26.376 -1.437 -40.045 1.00 78.62 162 ASP A C 1
ATOM 1343 O O . ASP A 1 162 ? 27.211 -1.522 -40.943 1.00 78.62 162 ASP A O 1
ATOM 1347 N N . ASP A 1 163 ? 25.636 -2.494 -39.691 1.00 80.25 163 ASP A N 1
ATOM 1348 C CA . ASP A 1 163 ? 25.854 -3.821 -40.285 1.00 80.25 163 ASP A CA 1
ATOM 1349 C C . ASP A 1 163 ? 25.555 -3.867 -41.798 1.00 80.25 163 ASP A C 1
ATOM 1351 O O . ASP A 1 163 ? 26.228 -4.598 -42.520 1.00 80.25 163 ASP A O 1
ATOM 1355 N N . ARG A 1 164 ? 24.615 -3.052 -42.308 1.00 83.12 164 ARG A N 1
ATOM 1356 C CA . ARG A 1 164 ? 24.274 -3.031 -43.746 1.00 83.12 164 ARG A CA 1
ATOM 1357 C C . ARG A 1 164 ? 25.359 -2.417 -44.628 1.00 83.12 164 ARG A C 1
ATOM 1359 O O . ARG A 1 164 ? 25.506 -2.853 -45.757 1.00 83.12 164 ARG A O 1
ATOM 1366 N N . TYR A 1 165 ? 26.127 -1.448 -44.132 1.00 78.44 165 TYR A N 1
ATOM 1367 C CA . TYR A 1 165 ? 27.204 -0.818 -44.912 1.00 78.44 165 TYR A CA 1
ATOM 1368 C C . TYR A 1 165 ? 28.513 -1.614 -44.897 1.00 78.44 165 TYR A C 1
ATOM 1370 O O . TYR A 1 165 ? 29.452 -1.241 -45.590 1.00 78.44 165 TYR A O 1
ATOM 1378 N N . ARG A 1 166 ? 28.606 -2.690 -44.104 1.00 72.94 166 ARG A N 1
ATOM 1379 C CA . ARG A 1 166 ? 29.773 -3.588 -44.116 1.00 72.94 166 ARG A CA 1
ATOM 1380 C C . ARG A 1 166 ? 29.705 -4.675 -45.190 1.00 72.94 166 ARG A C 1
ATOM 1382 O O . ARG A 1 166 ? 30.720 -5.333 -45.412 1.00 72.94 166 ARG A O 1
ATOM 1389 N N . GLU A 1 167 ? 28.535 -4.915 -45.779 1.00 76.94 167 GLU A N 1
ATOM 1390 C CA . GLU A 1 167 ? 28.341 -5.953 -46.802 1.00 76.94 167 GLU A CA 1
ATOM 1391 C C . GLU A 1 167 ? 28.570 -5.445 -48.239 1.00 76.94 167 GLU A C 1
ATOM 1393 O O . GLU A 1 167 ? 28.719 -6.272 -49.139 1.00 76.94 167 GLU A O 1
ATOM 1398 N N . ASP A 1 168 ? 28.666 -4.123 -48.427 1.00 69.88 168 ASP A N 1
ATOM 1399 C CA . ASP A 1 168 ? 28.977 -3.441 -49.695 1.00 69.88 168 ASP A CA 1
ATOM 1400 C C . ASP A 1 168 ? 30.469 -3.053 -49.792 1.00 69.88 168 ASP A C 1
ATOM 1402 O O . ASP A 1 168 ? 31.041 -3.149 -50.906 1.00 69.88 168 ASP A O 1
#

Secondary structure (DSSP, 8-state):
----------SHHHHHHHHHHHHHHHHHHHHHHHHHHHHHHHHTTPEEEEEEEEEEEEEEETTEEEEEEEEEEEETTEEEEEEEE----BSSHHHHHHHHHHH--TT-EEEEEE-SS-TT-EEES-S-S-HHHHHHHHHHHHHHHHHHHHHHHHHHHHHHHHHHHT--

pLDDT: mean 90.73, std 8.98, range [62.5, 98.0]

Foldseek 3Di:
DDDDDPPPPDDQVVLLVQLVVLQVVLVVVLVVLVVVVVVLVLLVPFDKWKKFWADKDWDADPQAIKIKTKIWTDDPNDIDIDIDIDPDHDNYPVVVVVVCVVPPDGRDIFIKTARPVHRRDIDTDDRDPPVVVSVVVSVVSVVSNVSSVVSNVVSVVVVVVVVVVVVD

Nearest PDB structures (foldseek):
  8etu-assembly1_U  TM=3.382E-01  e=1.143E-02  Saccharomyces cerevisiae S288C
  2q2h-assembly1_A  TM=4.746E-01  e=1.547E-01  Agrobacterium fabrum str. C58
  6gen-assembly1_W  TM=3.560E-01  e=3.127E-02  Saccharomyces cerevisiae S288C
  5npg-assembly1_A  TM=4.392E-01  e=1.961E-01  Drosophila melanogaster
  2hql-assembly3_F  TM=3.509E-01  e=9.633E-02  Mycoplasmoides pneumoniae

Solvent-accessible surface area (backbone atoms only — not comparable to full-atom values): 9468 Å² total; per-residue (Å²): 136,82,80,78,76,79,79,75,92,77,72,51,68,64,47,27,52,50,12,46,52,39,23,56,67,18,48,57,57,40,53,53,48,51,51,52,52,49,53,57,57,55,51,74,73,30,47,80,40,65,26,32,29,67,44,64,49,77,47,82,50,98,85,27,28,32,45,39,36,33,32,36,35,66,57,99,89,42,83,45,76,52,76,51,67,52,88,63,69,27,83,41,66,66,60,46,51,56,47,37,67,70,77,54,41,64,72,40,76,42,61,24,33,26,34,89,92,46,67,88,48,64,43,78,57,80,77,78,88,58,58,64,60,56,51,52,56,47,50,54,35,48,52,48,19,49,52,12,45,51,42,24,54,50,29,54,54,53,53,60,52,60,60,60,67,72,79,112

Sequence (168 aa):
MAKKGKEEKTGEWPIMLLGLIFFITGIVPLAYAVMEIYTSFEMRHWQRADAVIISSDIKRKPSGFKIEFDYSYKWKGADFTSHQKEDDDYTSKKIAEDFLKRFYQPEQKLACYLNSNAPSEVQIGKPYEDWFDCFWKTSIIAIWTLIGFLIFHHGIKTAKFDDRYRED

Mean predicted aligned error: 6.32 Å

Radius of gyration: 26.93 Å; Cα contacts (8 Å, |Δi|>4): 234; chains: 1; bounding box: 77×27×73 Å